Protein AF-A0A349XWM5-F1 (afdb_monomer_lite)

Structure (mmCIF, N/CA/C/O backbone):
data_AF-A0A349XWM5-F1
#
_entry.id   AF-A0A349XWM5-F1
#
loop_
_atom_site.group_PDB
_atom_site.id
_atom_site.type_symbol
_atom_site.label_atom_id
_atom_site.label_alt_id
_atom_site.label_comp_id
_atom_site.label_asym_id
_atom_site.label_entity_id
_atom_site.label_seq_id
_atom_site.pdbx_PDB_ins_code
_atom_site.Cartn_x
_atom_site.Cartn_y
_atom_site.Cartn_z
_atom_site.occupancy
_atom_site.B_iso_or_equiv
_atom_site.auth_seq_id
_atom_site.auth_comp_id
_atom_site.auth_asym_id
_atom_site.auth_atom_id
_atom_site.pdbx_PDB_model_num
ATOM 1 N N . GLY A 1 1 ? 35.045 -12.320 -19.524 1.00 60.69 1 GLY A N 1
ATOM 2 C CA . GLY A 1 1 ? 33.609 -12.374 -19.203 1.00 60.69 1 GLY A CA 1
ATOM 3 C C . GLY A 1 1 ? 33.422 -13.369 -18.087 1.00 60.69 1 GLY A C 1
ATOM 4 O O . GLY A 1 1 ? 34.179 -14.330 -18.034 1.00 60.69 1 GLY A O 1
ATOM 5 N N . ASP A 1 2 ? 32.502 -13.110 -17.168 1.00 79.12 2 ASP A N 1
ATOM 6 C CA . ASP A 1 2 ? 32.139 -14.100 -16.156 1.00 79.12 2 ASP A CA 1
ATOM 7 C C . ASP A 1 2 ? 31.420 -15.283 -16.834 1.00 79.12 2 ASP A C 1
ATOM 9 O O . ASP A 1 2 ? 30.401 -15.071 -17.492 1.00 79.12 2 ASP A O 1
ATOM 13 N N . ARG A 1 3 ? 31.955 -16.505 -16.675 1.00 75.38 3 ARG A N 1
ATOM 14 C CA . ARG A 1 3 ? 31.480 -17.733 -17.348 1.00 75.38 3 ARG A CA 1
ATOM 15 C C . ARG A 1 3 ? 30.027 -18.080 -17.012 1.00 75.38 3 ARG A C 1
ATOM 17 O O . ARG A 1 3 ? 29.406 -18.846 -17.739 1.00 75.38 3 ARG A O 1
ATOM 24 N N . PHE A 1 4 ? 29.476 -17.539 -15.923 1.00 74.56 4 PHE A N 1
ATOM 25 C CA . PHE A 1 4 ? 28.072 -17.751 -15.560 1.00 74.56 4 PHE A CA 1
ATOM 26 C C . PHE A 1 4 ? 27.098 -17.088 -16.536 1.00 74.56 4 PHE A C 1
ATOM 28 O O . PHE A 1 4 ? 25.999 -17.600 -16.732 1.00 74.56 4 PHE A O 1
ATOM 35 N N . ARG A 1 5 ? 27.493 -15.983 -17.183 1.00 75.81 5 ARG A N 1
ATOM 36 C CA . ARG A 1 5 ? 26.637 -15.300 -18.166 1.00 75.81 5 ARG A CA 1
ATOM 37 C C . ARG A 1 5 ? 26.438 -16.137 -19.428 1.00 75.81 5 ARG A C 1
ATOM 39 O O . ARG A 1 5 ? 25.367 -16.072 -20.016 1.00 75.81 5 ARG A O 1
ATOM 46 N N . ASP A 1 6 ? 27.417 -16.973 -19.767 1.00 78.19 6 ASP A N 1
ATOM 47 C CA . ASP A 1 6 ? 27.376 -17.864 -20.933 1.00 78.19 6 ASP A CA 1
ATOM 48 C C . ASP A 1 6 ? 26.428 -19.067 -20.728 1.00 78.19 6 ASP A C 1
ATOM 50 O O . ASP A 1 6 ? 26.105 -19.769 -21.683 1.00 78.19 6 ASP A O 1
ATOM 54 N N . LEU A 1 7 ? 25.958 -19.303 -19.493 1.00 87.31 7 LEU A N 1
ATOM 55 C CA . LEU A 1 7 ? 24.960 -20.331 -19.161 1.00 87.31 7 LEU A CA 1
ATOM 56 C C . LEU A 1 7 ? 23.516 -19.801 -19.174 1.00 87.31 7 LEU A C 1
ATOM 58 O O . LEU A 1 7 ? 22.573 -20.589 -19.089 1.00 87.31 7 LEU A O 1
ATOM 62 N N . VAL A 1 8 ? 23.319 -18.481 -19.252 1.00 84.94 8 VAL A N 1
ATOM 63 C CA . VAL A 1 8 ? 21.984 -17.874 -19.268 1.00 84.94 8 VAL A CA 1
ATOM 64 C C . VAL A 1 8 ? 21.478 -17.821 -20.707 1.00 84.94 8 VAL A C 1
ATOM 66 O O . VAL A 1 8 ? 21.917 -16.995 -21.500 1.00 84.94 8 VAL A O 1
ATOM 69 N N . LEU A 1 9 ? 20.534 -18.707 -21.033 1.00 87.31 9 LEU A N 1
ATOM 70 C CA . LEU A 1 9 ? 19.938 -18.819 -22.372 1.00 87.31 9 LEU A CA 1
ATOM 71 C C . LEU A 1 9 ? 19.061 -17.617 -22.754 1.00 87.31 9 LEU A C 1
ATOM 73 O O . LEU A 1 9 ? 19.016 -17.242 -23.921 1.00 87.31 9 LEU A O 1
ATOM 77 N N . ASP A 1 10 ? 18.356 -17.030 -21.786 1.00 86.69 10 ASP A N 1
ATOM 78 C CA . ASP A 1 10 ? 17.462 -15.895 -22.005 1.00 86.69 10 ASP A CA 1
ATOM 79 C C . ASP A 1 10 ? 17.349 -15.058 -20.727 1.00 86.69 10 ASP A C 1
ATOM 81 O O . ASP A 1 10 ? 17.150 -15.584 -19.630 1.00 86.69 10 ASP A O 1
ATOM 85 N N . THR A 1 11 ? 17.485 -13.742 -20.868 1.00 84.75 11 THR A N 1
ATOM 86 C CA . THR A 1 11 ? 17.302 -12.780 -19.780 1.00 84.75 11 THR A CA 1
ATOM 87 C C . THR A 1 11 ? 16.147 -11.866 -20.145 1.00 84.75 11 THR A C 1
ATOM 89 O O . THR A 1 11 ? 16.295 -10.962 -20.967 1.00 84.75 11 THR A O 1
ATOM 92 N N . LYS A 1 12 ? 14.996 -12.075 -19.505 1.00 85.56 12 LYS A N 1
ATOM 93 C CA . LYS A 1 12 ? 13.822 -11.215 -19.675 1.00 85.56 12 LYS A CA 1
ATOM 94 C C . LYS A 1 12 ? 13.675 -10.239 -18.519 1.00 85.56 12 LYS A C 1
ATOM 96 O O . LYS A 1 12 ? 14.045 -10.527 -17.382 1.00 85.56 12 LYS A O 1
ATOM 101 N N . TYR A 1 13 ? 13.084 -9.087 -18.813 1.00 85.56 13 TYR A N 1
ATOM 102 C CA . TYR A 1 13 ? 12.648 -8.162 -17.777 1.00 85.56 13 TYR A CA 1
ATOM 103 C C . TYR A 1 13 ? 11.435 -8.719 -17.031 1.00 85.56 13 TYR A C 1
ATOM 105 O O . TYR A 1 13 ? 10.585 -9.396 -17.610 1.00 85.56 13 TYR A O 1
ATOM 113 N N . ALA A 1 14 ? 11.342 -8.396 -15.743 1.00 84.94 14 ALA A N 1
ATOM 114 C CA . ALA A 1 14 ? 10.141 -8.659 -14.968 1.00 84.94 14 ALA A CA 1
ATOM 115 C C . ALA A 1 14 ? 8.979 -7.790 -15.469 1.00 84.94 14 ALA A C 1
ATOM 117 O O . ALA A 1 14 ? 9.168 -6.610 -15.787 1.00 84.94 14 ALA A O 1
ATOM 118 N N . HIS A 1 15 ? 7.780 -8.367 -15.490 1.00 87.69 15 HIS A N 1
ATOM 119 C CA . HIS A 1 15 ? 6.563 -7.624 -15.785 1.00 87.69 15 HIS A CA 1
ATOM 120 C C . HIS A 1 15 ? 6.245 -6.650 -14.636 1.00 87.69 15 HIS A C 1
ATOM 122 O O . HIS A 1 15 ? 6.536 -6.954 -13.473 1.00 87.69 15 HIS A O 1
ATOM 128 N N . PRO A 1 16 ? 5.700 -5.457 -14.935 1.00 88.75 16 PRO A N 1
ATOM 129 C CA . PRO A 1 16 ? 5.207 -4.551 -13.905 1.00 88.75 16 PRO A CA 1
ATOM 130 C C . PRO A 1 16 ? 4.067 -5.185 -13.104 1.00 88.75 16 PRO A C 1
ATOM 132 O O . PRO A 1 16 ? 3.226 -5.866 -13.676 1.00 88.75 16 PRO A O 1
ATOM 135 N N . CYS A 1 17 ? 4.025 -4.881 -11.808 1.00 92.31 17 CYS A N 1
ATOM 136 C CA . CYS A 1 17 ? 2.930 -5.222 -10.906 1.00 92.31 17 CYS A CA 1
ATOM 137 C C . CYS A 1 17 ? 1.629 -4.572 -11.392 1.00 92.31 17 CYS A C 1
ATOM 139 O O . CYS A 1 17 ? 1.559 -3.338 -11.544 1.00 92.31 17 CYS A O 1
ATOM 141 N N . ASP A 1 18 ? 0.613 -5.391 -11.620 1.00 95.69 18 ASP A N 1
ATOM 142 C CA . ASP A 1 18 ? -0.724 -4.938 -11.980 1.00 95.69 18 ASP A CA 1
ATOM 143 C C . ASP A 1 18 ? -1.668 -4.880 -10.761 1.00 95.69 18 ASP A C 1
ATOM 145 O O . ASP A 1 18 ? -1.248 -4.927 -9.600 1.00 95.69 18 ASP A O 1
ATOM 149 N N . MET A 1 19 ? -2.961 -4.671 -11.014 1.00 96.88 19 MET A N 1
ATOM 150 C CA . MET A 1 19 ? -3.9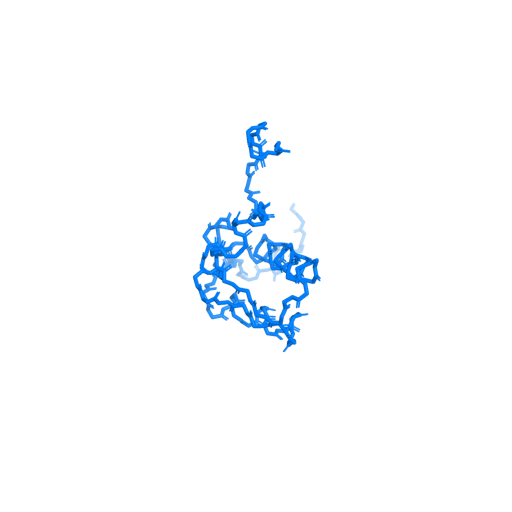65 -4.596 -9.950 1.00 96.88 19 MET A CA 1
ATOM 151 C C . MET A 1 19 ? -4.311 -5.945 -9.328 1.00 96.88 19 MET A C 1
ATOM 153 O O . MET A 1 19 ? -4.735 -5.997 -8.169 1.00 96.88 19 MET A O 1
ATOM 157 N N . GLU A 1 20 ? -4.171 -7.037 -10.072 1.00 96.62 20 GLU A N 1
ATOM 158 C CA . GLU A 1 20 ? -4.389 -8.375 -9.536 1.00 96.62 20 GLU A CA 1
ATOM 159 C C . GLU A 1 20 ? -3.235 -8.770 -8.611 1.00 96.62 20 GLU A C 1
ATOM 161 O O . GLU A 1 20 ? -3.478 -9.258 -7.501 1.00 96.62 20 GLU A O 1
ATOM 166 N N . ASP A 1 21 ? -2.003 -8.443 -9.003 1.00 95.75 21 ASP A N 1
ATOM 167 C CA . ASP A 1 21 ? -0.816 -8.567 -8.164 1.00 95.75 21 ASP A CA 1
ATOM 168 C C . ASP A 1 21 ? -0.968 -7.754 -6.872 1.00 95.75 21 ASP A C 1
ATOM 170 O O . ASP A 1 21 ? -0.800 -8.294 -5.777 1.00 95.75 21 ASP A O 1
ATOM 174 N N . ALA A 1 22 ? -1.345 -6.471 -6.967 1.00 96.69 22 ALA A N 1
ATOM 175 C CA . ALA A 1 22 ? -1.526 -5.601 -5.801 1.00 96.69 22 ALA A CA 1
ATOM 176 C C . ALA A 1 22 ? -2.569 -6.158 -4.817 1.00 96.69 22 ALA A C 1
ATOM 178 O O . ALA A 1 22 ? -2.326 -6.207 -3.606 1.00 96.69 22 ALA A O 1
ATOM 179 N N . ARG A 1 23 ? -3.702 -6.650 -5.335 1.00 97.88 23 ARG A N 1
ATOM 180 C CA . ARG A 1 23 ? -4.732 -7.327 -4.536 1.00 97.88 23 ARG A CA 1
ATOM 181 C C . ARG A 1 23 ? -4.226 -8.615 -3.898 1.00 97.88 23 ARG A C 1
ATOM 183 O O . ARG A 1 23 ? -4.537 -8.894 -2.739 1.00 97.88 23 ARG A O 1
ATOM 190 N N . THR A 1 24 ? -3.456 -9.404 -4.636 1.00 97.44 24 THR A N 1
ATOM 191 C CA . THR A 1 24 ? -2.883 -10.656 -4.136 1.00 97.44 24 THR A CA 1
ATOM 192 C C . THR A 1 24 ? -1.877 -10.389 -3.024 1.00 97.44 24 THR A C 1
ATOM 194 O O . THR A 1 24 ? -1.966 -11.021 -1.972 1.00 97.44 24 THR A O 1
ATOM 197 N N . LEU A 1 25 ? -1.000 -9.397 -3.185 1.00 96.62 25 LEU A N 1
ATOM 198 C CA . LEU A 1 25 ? -0.072 -8.947 -2.146 1.00 96.62 25 LEU A CA 1
ATOM 199 C C . LEU A 1 25 ? -0.824 -8.488 -0.889 1.00 96.62 25 LEU A C 1
ATOM 201 O O . LEU A 1 25 ? -0.504 -8.945 0.208 1.00 96.62 25 LEU A O 1
ATOM 205 N N . ALA A 1 26 ? -1.849 -7.644 -1.041 1.00 97.88 26 ALA A N 1
ATOM 206 C CA . ALA A 1 26 ? -2.657 -7.159 0.077 1.00 97.88 26 ALA A CA 1
ATOM 207 C C . ALA A 1 26 ? -3.293 -8.310 0.871 1.00 97.88 26 ALA A C 1
ATOM 209 O O . ALA A 1 26 ? -3.104 -8.395 2.083 1.00 97.88 26 ALA A O 1
ATOM 210 N N . ARG A 1 27 ? -3.960 -9.250 0.189 1.00 97.56 27 ARG A N 1
ATOM 211 C CA . ARG A 1 27 ? -4.564 -10.428 0.835 1.00 97.56 27 ARG A CA 1
ATOM 212 C C . ARG A 1 27 ? -3.534 -11.356 1.474 1.00 97.56 27 ARG A C 1
ATOM 214 O O . ARG A 1 27 ? -3.818 -11.948 2.508 1.00 97.56 27 ARG A O 1
ATOM 221 N N . THR A 1 28 ? -2.360 -11.492 0.861 1.00 97.62 28 THR A N 1
ATOM 222 C CA . THR A 1 28 ? -1.302 -12.393 1.340 1.00 97.62 28 THR A CA 1
ATOM 223 C C . THR A 1 28 ? -0.672 -11.873 2.628 1.00 97.62 28 THR A C 1
ATOM 225 O O . THR A 1 28 ? -0.511 -12.628 3.583 1.00 97.62 28 THR A O 1
ATOM 228 N N . PHE A 1 29 ? -0.323 -10.585 2.668 1.00 97.38 29 PHE A N 1
ATOM 229 C CA . PHE A 1 29 ? 0.394 -9.999 3.803 1.00 97.38 29 PHE A CA 1
ATOM 230 C C . PHE A 1 29 ? -0.533 -9.447 4.889 1.00 97.38 29 PHE A C 1
ATOM 232 O O . PHE A 1 29 ? -0.170 -9.471 6.064 1.00 97.38 29 PHE A O 1
ATOM 239 N N . TYR A 1 30 ? -1.735 -8.994 4.523 1.00 97.56 30 TYR A N 1
ATOM 240 C CA . TYR A 1 30 ? -2.685 -8.349 5.433 1.00 97.56 30 TYR A CA 1
ATOM 241 C C . TYR A 1 30 ? -4.085 -8.983 5.344 1.00 97.56 30 TYR A C 1
ATOM 243 O O . TYR A 1 30 ? -5.069 -8.281 5.126 1.00 97.56 30 TYR A O 1
ATOM 251 N N . PRO A 1 31 ? -4.227 -10.305 5.568 1.00 97.25 31 PRO A N 1
ATOM 252 C CA . PRO A 1 31 ? -5.479 -11.036 5.324 1.00 97.25 31 PRO A CA 1
ATOM 253 C C . PRO A 1 31 ? -6.672 -10.581 6.179 1.00 97.25 31 PRO A C 1
ATOM 255 O O . PRO A 1 31 ? -7.808 -10.936 5.883 1.00 97.25 31 PRO A O 1
ATOM 258 N N . LYS A 1 32 ? -6.430 -9.834 7.263 1.00 97.19 32 LYS A N 1
ATOM 259 C CA . LYS A 1 32 ? -7.467 -9.335 8.182 1.00 97.19 32 LYS A CA 1
ATOM 260 C C . LYS A 1 32 ? -7.889 -7.887 7.907 1.00 97.19 32 LYS A C 1
ATOM 262 O O . LYS A 1 32 ? -8.792 -7.401 8.580 1.00 97.19 32 LYS A O 1
ATOM 267 N N . LEU A 1 33 ? -7.224 -7.203 6.977 1.00 98.06 33 LEU A N 1
ATOM 268 C CA . LEU A 1 33 ? -7.492 -5.812 6.628 1.00 98.06 33 LEU A CA 1
ATOM 269 C C . LEU A 1 33 ? -8.112 -5.753 5.233 1.00 98.06 33 LEU A C 1
ATOM 271 O O . LEU A 1 33 ? -7.515 -6.207 4.258 1.00 98.06 33 LEU A O 1
ATOM 275 N N . SER A 1 34 ? -9.295 -5.156 5.135 1.00 98.19 34 SER A N 1
ATOM 276 C CA . SER A 1 34 ? -9.904 -4.837 3.848 1.00 98.19 34 SER A CA 1
ATOM 277 C C . SER A 1 34 ? -9.305 -3.534 3.314 1.00 98.19 34 SER A C 1
ATOM 279 O O . SER A 1 34 ? -9.460 -2.479 3.922 1.00 98.19 34 SER A O 1
ATOM 281 N N . ILE A 1 35 ? -8.594 -3.600 2.191 1.00 98.38 35 ILE A N 1
ATOM 282 C CA . ILE A 1 35 ? -8.027 -2.424 1.518 1.00 98.38 35 ILE A CA 1
ATOM 283 C C . ILE A 1 35 ? -8.820 -2.212 0.233 1.00 98.38 35 ILE A C 1
ATOM 285 O O . ILE A 1 35 ? -8.893 -3.123 -0.594 1.00 98.38 35 ILE A O 1
ATOM 289 N N . ALA A 1 36 ? -9.430 -1.039 0.081 1.00 98.38 36 ALA A N 1
ATOM 290 C CA . ALA A 1 36 ? -10.243 -0.730 -1.089 1.00 98.38 36 ALA A CA 1
ATOM 291 C C . ALA A 1 36 ? -9.399 -0.593 -2.372 1.00 98.38 36 ALA A C 1
ATOM 293 O O . ALA A 1 36 ? -8.211 -0.259 -2.340 1.00 98.38 36 ALA A O 1
ATOM 294 N N . ASP A 1 37 ? -10.023 -0.873 -3.519 1.00 98.19 37 ASP A N 1
ATOM 295 C CA . ASP A 1 37 ? -9.344 -0.913 -4.820 1.00 98.19 37 ASP A CA 1
ATOM 296 C C . ASP A 1 37 ? -8.773 0.446 -5.250 1.00 98.19 37 ASP A C 1
ATOM 298 O O . ASP A 1 37 ? -7.734 0.490 -5.905 1.00 98.19 37 ASP A O 1
ATOM 302 N N . ASP A 1 38 ? -9.417 1.551 -4.875 1.00 98.19 38 ASP A N 1
ATOM 303 C CA . ASP A 1 38 ? -8.947 2.913 -5.151 1.00 98.19 38 ASP A CA 1
ATOM 304 C C . ASP A 1 38 ? -7.594 3.193 -4.477 1.00 98.19 38 ASP A C 1
ATOM 306 O O . ASP A 1 38 ? -6.665 3.722 -5.096 1.00 98.19 38 ASP A O 1
ATOM 310 N N . LEU A 1 39 ? -7.449 2.752 -3.229 1.00 98.38 39 LEU A N 1
ATOM 311 C CA . LEU A 1 39 ? -6.219 2.846 -2.461 1.00 98.38 39 LEU A CA 1
ATOM 312 C C . LEU A 1 39 ? -5.139 1.902 -3.008 1.00 98.38 39 LEU A C 1
ATOM 314 O O . LEU A 1 39 ? -3.967 2.285 -3.086 1.00 98.38 39 LEU A O 1
ATOM 318 N N . LEU A 1 40 ? -5.515 0.693 -3.436 1.00 98.00 40 LEU A N 1
ATOM 319 C CA . LEU A 1 40 ? -4.592 -0.244 -4.085 1.00 98.00 40 LEU A CA 1
ATOM 320 C C . LEU A 1 40 ? -4.072 0.297 -5.424 1.00 98.00 40 LEU A C 1
ATOM 322 O O . LEU A 1 40 ? -2.863 0.255 -5.662 1.00 98.00 40 LEU A O 1
ATOM 326 N N . GLU A 1 41 ? -4.943 0.857 -6.266 1.00 97.69 41 GLU A N 1
ATOM 327 C CA . GLU A 1 41 ? -4.543 1.467 -7.540 1.00 97.69 41 GLU A CA 1
ATOM 328 C C . GLU A 1 41 ? -3.631 2.668 -7.302 1.00 97.69 41 GLU A C 1
ATOM 330 O O . GLU A 1 41 ? -2.613 2.822 -7.986 1.00 97.69 41 GLU A O 1
ATOM 335 N N . LYS A 1 42 ? -3.927 3.486 -6.285 1.00 97.50 42 LYS A N 1
ATOM 336 C CA . LYS A 1 42 ? -3.052 4.594 -5.904 1.00 97.50 42 LYS A CA 1
ATOM 337 C C . LYS A 1 42 ? -1.672 4.093 -5.473 1.00 97.50 42 LYS A C 1
ATOM 339 O O . LYS A 1 42 ? -0.664 4.589 -5.977 1.00 97.50 42 LYS A O 1
ATOM 344 N N . ALA A 1 43 ? -1.605 3.066 -4.624 1.00 96.75 43 ALA A N 1
ATOM 345 C CA . ALA A 1 43 ? -0.341 2.462 -4.200 1.00 96.75 43 ALA A CA 1
ATOM 346 C C . ALA A 1 43 ? 0.455 1.866 -5.375 1.00 96.75 43 ALA A C 1
ATOM 348 O O . ALA A 1 43 ? 1.680 2.026 -5.434 1.00 96.75 43 ALA A O 1
ATOM 349 N N . ARG A 1 44 ? -0.226 1.208 -6.321 1.00 96.31 44 ARG A N 1
ATOM 350 C CA . ARG A 1 44 ? 0.368 0.653 -7.547 1.00 96.31 44 ARG A CA 1
ATOM 351 C C . ARG A 1 44 ? 0.933 1.749 -8.448 1.00 96.31 44 ARG A C 1
ATOM 353 O O . ARG A 1 44 ? 2.069 1.631 -8.916 1.00 96.31 44 ARG A O 1
ATOM 360 N N . THR A 1 45 ? 0.156 2.811 -8.649 1.00 95.81 45 THR A N 1
ATOM 361 C CA . THR A 1 45 ? 0.508 3.960 -9.490 1.00 95.81 45 THR A CA 1
ATOM 362 C C . THR A 1 45 ? 1.716 4.708 -8.927 1.00 95.81 45 THR A C 1
ATOM 364 O O . THR A 1 45 ? 2.704 4.883 -9.637 1.00 95.81 45 THR A O 1
ATOM 367 N N . GLU A 1 46 ? 1.704 5.065 -7.638 1.00 95.38 46 GLU A N 1
ATOM 368 C CA . GLU A 1 46 ? 2.840 5.732 -6.974 1.00 95.38 46 GLU A CA 1
ATOM 369 C C . GLU A 1 46 ? 4.086 4.829 -6.902 1.00 95.38 46 GLU A C 1
ATOM 371 O O . GLU A 1 46 ? 5.228 5.296 -6.947 1.00 95.38 46 GLU A O 1
ATOM 376 N N . GLY A 1 47 ? 3.872 3.513 -6.834 1.00 94.75 47 GLY A N 1
ATOM 377 C CA . GLY A 1 47 ? 4.924 2.507 -6.890 1.00 94.75 47 GLY A CA 1
ATOM 378 C C . GLY A 1 47 ? 5.504 2.268 -8.287 1.00 94.75 47 GLY A C 1
ATOM 379 O O . GLY A 1 47 ? 6.474 1.512 -8.392 1.00 94.75 47 GLY A O 1
ATOM 380 N N . GLU A 1 48 ? 4.955 2.879 -9.345 1.00 93.88 48 GLU A N 1
ATOM 381 C CA . GLU A 1 48 ? 5.332 2.664 -10.755 1.00 93.88 48 GLU A CA 1
ATOM 382 C C . GLU A 1 48 ? 5.307 1.168 -11.150 1.00 93.88 48 GLU A C 1
ATOM 384 O O . GLU A 1 48 ? 6.169 0.683 -11.889 1.00 93.88 48 GLU A O 1
ATOM 389 N N . GLY A 1 49 ? 4.381 0.387 -10.578 1.00 88.81 49 GLY A N 1
ATOM 390 C CA . GLY A 1 49 ? 4.312 -1.066 -10.787 1.00 88.81 49 GLY A CA 1
ATOM 391 C C . GLY A 1 49 ? 5.505 -1.851 -10.214 1.00 88.81 49 GLY A C 1
ATOM 392 O O . GLY A 1 49 ? 5.711 -3.016 -10.550 1.00 88.81 49 GLY A O 1
ATOM 393 N N . ARG A 1 50 ? 6.338 -1.257 -9.349 1.00 93.25 50 ARG A N 1
ATOM 394 C CA . ARG A 1 50 ? 7.432 -1.973 -8.673 1.00 93.25 50 ARG A CA 1
ATOM 395 C C . ARG A 1 50 ? 6.903 -2.662 -7.421 1.00 93.25 50 ARG A C 1
ATOM 397 O O . ARG A 1 50 ? 6.641 -1.994 -6.423 1.00 93.25 50 ARG A O 1
ATOM 404 N N . VAL A 1 51 ? 6.853 -3.996 -7.438 1.00 93.94 51 VAL A N 1
ATOM 405 C CA . VAL A 1 51 ? 6.345 -4.836 -6.331 1.00 93.94 51 VAL A CA 1
ATOM 406 C C . VAL A 1 51 ? 6.882 -4.403 -4.965 1.00 93.94 51 VAL A C 1
ATOM 408 O O . VAL A 1 51 ? 6.108 -4.221 -4.033 1.00 93.94 51 VAL A O 1
ATOM 411 N N . ARG A 1 52 ? 8.192 -4.139 -4.847 1.00 94.44 52 ARG A N 1
ATOM 412 C CA . ARG A 1 52 ? 8.799 -3.683 -3.583 1.00 94.44 52 ARG A CA 1
ATOM 413 C C . ARG A 1 52 ? 8.184 -2.379 -3.056 1.00 94.44 52 ARG A C 1
ATOM 415 O O . ARG A 1 52 ? 7.963 -2.254 -1.857 1.00 94.44 52 ARG A O 1
ATOM 422 N N . ARG A 1 53 ? 7.929 -1.398 -3.929 1.00 95.62 53 ARG A N 1
ATOM 423 C CA . ARG A 1 53 ? 7.330 -0.112 -3.529 1.00 95.62 53 ARG A CA 1
ATOM 424 C C . ARG A 1 53 ? 5.862 -0.287 -3.167 1.00 95.62 53 ARG A C 1
ATOM 426 O O . ARG A 1 53 ? 5.438 0.250 -2.152 1.00 95.62 53 ARG A O 1
ATOM 433 N N . VAL A 1 54 ? 5.128 -1.084 -3.944 1.00 96.31 54 VAL A N 1
ATOM 434 C CA . VAL A 1 54 ? 3.736 -1.434 -3.633 1.00 96.31 54 VAL A CA 1
ATOM 435 C C . VAL A 1 54 ? 3.657 -2.104 -2.261 1.00 96.31 54 VAL A C 1
ATOM 437 O O . VAL A 1 54 ? 2.910 -1.637 -1.412 1.00 96.31 54 VAL A O 1
ATOM 440 N N . GLY A 1 55 ? 4.498 -3.105 -1.988 1.00 96.94 55 GLY A N 1
ATOM 441 C CA . GLY A 1 55 ? 4.559 -3.782 -0.689 1.00 96.94 55 GLY A CA 1
ATOM 442 C C . GLY A 1 55 ? 4.860 -2.838 0.480 1.00 96.94 55 GLY A C 1
ATOM 443 O O . GLY A 1 55 ? 4.189 -2.902 1.507 1.00 96.94 55 GLY A O 1
ATOM 444 N N . ASN A 1 56 ? 5.803 -1.908 0.309 1.00 96.69 56 ASN A N 1
ATOM 445 C CA . ASN A 1 56 ? 6.081 -0.881 1.316 1.00 96.69 56 ASN A CA 1
ATOM 446 C C . ASN A 1 56 ? 4.875 0.041 1.556 1.00 96.69 56 ASN A C 1
ATOM 448 O O . ASN A 1 56 ? 4.562 0.360 2.699 1.00 96.69 56 ASN A O 1
ATOM 452 N N . SER A 1 57 ? 4.187 0.462 0.493 1.00 97.19 57 SER A N 1
ATOM 453 C CA . SER A 1 57 ? 2.963 1.257 0.616 1.00 97.19 57 SER A CA 1
ATOM 454 C C . SER A 1 57 ? 1.859 0.484 1.343 1.00 97.19 57 SER A C 1
ATOM 456 O O . SER A 1 57 ? 1.227 1.040 2.232 1.00 97.19 57 SER A O 1
ATOM 458 N N . LEU A 1 58 ? 1.668 -0.806 1.037 1.00 97.94 58 LEU A N 1
ATOM 459 C CA . LEU A 1 58 ? 0.708 -1.665 1.742 1.00 97.94 58 LEU A CA 1
ATOM 460 C C . LEU A 1 58 ? 1.031 -1.775 3.237 1.00 97.94 58 LEU A C 1
ATOM 462 O O . LEU A 1 58 ? 0.122 -1.749 4.061 1.00 97.94 58 LEU A O 1
ATOM 466 N N . HIS A 1 59 ? 2.315 -1.841 3.595 1.00 97.75 59 HIS A N 1
ATOM 467 C CA . HIS A 1 59 ? 2.739 -1.804 4.992 1.00 97.75 59 HIS A CA 1
ATOM 468 C C . HIS A 1 59 ? 2.364 -0.489 5.678 1.00 97.75 59 HIS A C 1
ATOM 470 O O . HIS A 1 59 ? 1.744 -0.506 6.739 1.00 97.75 59 HIS A O 1
ATOM 476 N N . ASN A 1 60 ? 2.638 0.652 5.041 1.00 97.00 60 ASN A N 1
ATOM 477 C CA . ASN A 1 60 ? 2.245 1.957 5.577 1.00 97.00 60 ASN A CA 1
ATOM 478 C C . ASN A 1 60 ? 0.720 2.097 5.726 1.00 97.00 60 ASN A C 1
ATOM 480 O O . ASN A 1 60 ? 0.252 2.741 6.665 1.00 97.00 60 ASN A O 1
ATOM 484 N N . ILE A 1 61 ? -0.052 1.529 4.794 1.00 98.06 61 ILE A N 1
ATOM 485 C CA . ILE A 1 61 ? -1.519 1.482 4.849 1.00 98.06 61 ILE A CA 1
ATOM 486 C C . ILE A 1 61 ? -1.984 0.650 6.044 1.00 98.06 61 ILE A C 1
ATOM 488 O O . ILE A 1 61 ? -2.831 1.110 6.808 1.00 98.06 61 ILE A O 1
ATOM 492 N N . ALA A 1 62 ? -1.409 -0.537 6.242 1.00 97.75 62 ALA A N 1
ATOM 493 C CA . ALA A 1 62 ? -1.753 -1.401 7.365 1.00 97.75 62 ALA A CA 1
ATOM 494 C C . ALA A 1 62 ? -1.447 -0.742 8.717 1.00 97.75 62 ALA A C 1
ATOM 496 O O . ALA A 1 62 ? -2.291 -0.760 9.612 1.00 97.75 62 ALA A O 1
ATOM 497 N N . GLU A 1 63 ? -0.292 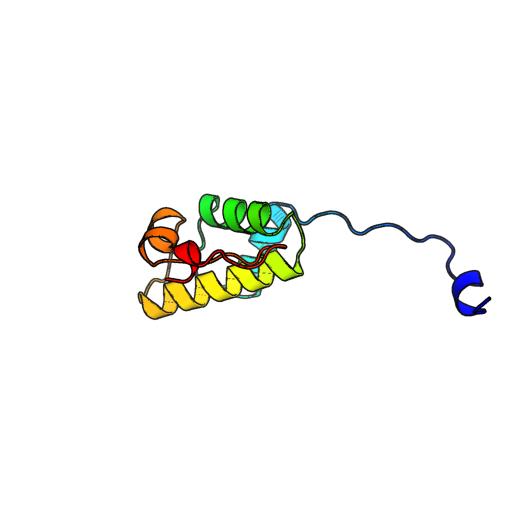-0.087 8.838 1.00 96.88 63 GLU A N 1
ATOM 498 C CA . GLU A 1 63 ? 0.070 0.698 10.022 1.00 96.88 63 GLU A CA 1
ATOM 499 C C . GLU A 1 63 ? -0.915 1.850 10.267 1.00 96.88 63 GLU A C 1
ATOM 501 O O . GLU A 1 63 ? -1.324 2.093 11.402 1.00 96.88 63 GLU A O 1
ATOM 506 N N . ALA A 1 64 ? -1.341 2.558 9.215 1.00 96.81 64 ALA A N 1
ATOM 507 C CA . ALA A 1 64 ? -2.329 3.627 9.342 1.00 96.81 64 ALA A CA 1
ATOM 508 C C . ALA A 1 64 ? -3.696 3.100 9.800 1.00 96.81 64 ALA A C 1
ATOM 510 O O . ALA A 1 64 ? -4.266 3.643 10.747 1.00 96.81 64 ALA A O 1
ATOM 511 N N . ALA A 1 65 ? -4.182 2.013 9.196 1.00 96.94 65 ALA A N 1
ATOM 512 C CA . ALA A 1 65 ? -5.429 1.371 9.597 1.00 96.94 65 ALA A CA 1
ATOM 513 C C . ALA A 1 65 ? -5.375 0.898 11.058 1.00 96.94 65 ALA A C 1
ATOM 515 O O . ALA A 1 65 ? -6.303 1.160 11.821 1.00 96.94 65 ALA A O 1
ATOM 516 N N .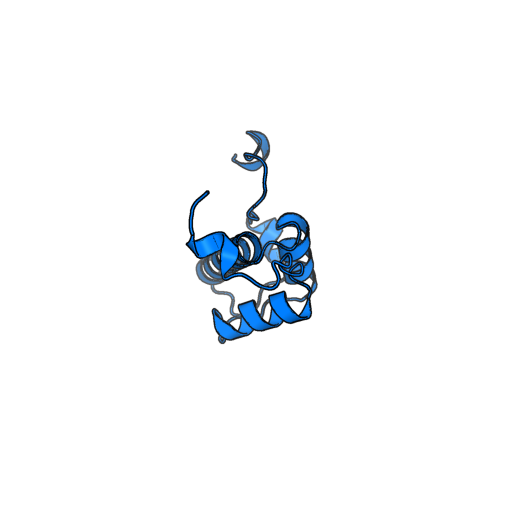 ALA A 1 66 ? -4.261 0.290 11.479 1.00 96.19 66 ALA A N 1
ATOM 517 C CA . ALA A 1 66 ? -4.056 -0.140 12.859 1.00 96.19 66 ALA A CA 1
ATOM 518 C C . ALA A 1 66 ? -4.083 1.040 13.845 1.00 96.19 66 ALA A C 1
ATOM 520 O O . ALA A 1 66 ? -4.779 0.967 14.858 1.00 96.19 66 ALA A O 1
ATOM 521 N N . ARG A 1 67 ? -3.399 2.153 13.534 1.00 95.44 67 ARG A N 1
ATOM 522 C CA . ARG A 1 67 ? -3.435 3.378 14.358 1.00 95.44 67 ARG A CA 1
ATOM 523 C C . ARG A 1 67 ? -4.839 3.967 14.485 1.00 95.44 67 ARG A C 1
ATOM 525 O O . ARG A 1 67 ? -5.166 4.533 15.522 1.00 95.44 67 ARG A O 1
ATOM 532 N N . MET A 1 68 ? -5.652 3.840 13.441 1.00 94.94 68 MET A N 1
ATOM 533 C CA . MET A 1 68 ? -7.039 4.309 13.418 1.00 94.94 68 MET A CA 1
ATOM 534 C C . MET A 1 68 ? -8.033 3.294 14.006 1.00 94.94 68 MET A C 1
ATOM 536 O O . MET A 1 68 ? -9.213 3.610 14.136 1.00 94.94 68 MET A O 1
ATOM 540 N N . GLY A 1 69 ? -7.589 2.080 14.351 1.00 95.94 69 GLY A N 1
ATOM 541 C CA . GLY A 1 69 ? -8.466 1.002 14.815 1.00 95.94 69 GLY A CA 1
ATOM 542 C C . GLY A 1 69 ? -9.413 0.465 13.733 1.00 95.94 69 GLY A C 1
ATOM 543 O O . GLY A 1 69 ? -10.485 -0.043 14.054 1.00 95.94 69 GLY A O 1
ATOM 544 N N . LEU A 1 70 ? -9.043 0.591 12.457 1.00 96.62 70 LEU A N 1
ATOM 545 C CA . LEU A 1 70 ? -9.870 0.204 11.317 1.00 96.62 70 LEU A CA 1
ATOM 546 C C . LEU A 1 70 ? -9.551 -1.219 10.840 1.00 96.62 70 LEU A C 1
ATOM 548 O O . LEU A 1 70 ? -8.391 -1.601 10.695 1.00 96.62 70 LEU A O 1
ATOM 552 N N . SER A 1 71 ? -10.594 -1.985 10.518 1.00 97.00 71 SER A N 1
ATOM 553 C CA . SER A 1 71 ? -10.500 -3.267 9.798 1.00 97.00 71 SER A CA 1
ATOM 554 C C . SER A 1 71 ? -10.728 -3.126 8.288 1.00 97.00 71 SER A C 1
ATOM 556 O O . SER A 1 71 ? -10.552 -4.090 7.541 1.00 97.00 71 SER A O 1
ATOM 558 N N . SER A 1 72 ? -11.100 -1.926 7.834 1.00 97.94 72 SER A N 1
ATOM 559 C CA . SER A 1 72 ? -11.248 -1.561 6.429 1.00 97.94 72 SER A CA 1
ATOM 560 C C . SER A 1 72 ? -10.759 -0.135 6.206 1.00 97.94 72 SER A C 1
ATOM 562 O O . SER A 1 72 ? -11.068 0.740 7.012 1.00 97.94 72 SER A O 1
ATOM 564 N N . ILE A 1 73 ? -10.028 0.109 5.121 1.00 98.25 73 ILE A N 1
ATOM 565 C CA . ILE A 1 73 ? -9.491 1.431 4.785 1.00 98.25 73 ILE A CA 1
ATOM 566 C C . ILE A 1 73 ? -9.594 1.697 3.279 1.00 98.25 73 ILE A C 1
ATOM 568 O O . ILE A 1 73 ? -9.307 0.821 2.458 1.00 98.25 73 ILE A O 1
ATOM 572 N N . ASP A 1 74 ? -10.018 2.910 2.934 1.00 98.38 74 ASP A N 1
ATOM 573 C CA . ASP A 1 74 ? -10.095 3.432 1.571 1.00 98.38 74 ASP A CA 1
ATOM 574 C C . ASP A 1 74 ? -9.111 4.592 1.366 1.00 98.38 74 ASP A C 1
ATOM 576 O O . ASP A 1 74 ? -8.384 4.988 2.288 1.00 98.38 74 ASP A O 1
ATOM 580 N N . LEU A 1 75 ? -9.043 5.119 0.140 1.00 97.75 75 LEU A N 1
ATOM 581 C CA . LEU A 1 75 ? -8.092 6.180 -0.180 1.00 97.75 75 LEU A CA 1
ATOM 582 C C . LEU A 1 75 ? -8.371 7.455 0.622 1.00 97.75 75 LEU A C 1
ATOM 584 O O . LEU A 1 75 ? -7.436 8.072 1.130 1.00 97.75 75 LEU A O 1
ATOM 588 N N . ALA A 1 76 ? -9.644 7.818 0.778 1.00 97.00 76 ALA A N 1
ATOM 589 C CA . ALA A 1 76 ? -10.047 9.031 1.480 1.00 97.00 76 ALA A CA 1
ATOM 590 C C . ALA A 1 76 ? -9.652 8.994 2.966 1.00 97.00 76 ALA A C 1
ATOM 592 O O . ALA A 1 76 ? -9.084 9.960 3.480 1.00 97.00 76 ALA A O 1
ATOM 593 N N . ALA A 1 77 ? -9.896 7.874 3.650 1.00 95.81 77 ALA A N 1
ATOM 594 C CA . ALA A 1 77 ? -9.485 7.670 5.034 1.00 95.81 77 ALA A CA 1
ATOM 595 C C . ALA A 1 77 ? -7.956 7.673 5.173 1.00 95.81 77 ALA A C 1
ATOM 597 O O . ALA A 1 77 ? -7.420 8.269 6.111 1.00 95.81 77 ALA A O 1
ATOM 598 N N . TYR A 1 78 ? -7.245 7.050 4.229 1.00 96.88 78 TYR A N 1
ATOM 599 C CA . TYR A 1 78 ? -5.785 7.015 4.248 1.00 96.88 78 TYR A CA 1
ATOM 600 C C . TYR A 1 78 ? -5.162 8.406 4.060 1.00 96.88 78 TYR A C 1
ATOM 602 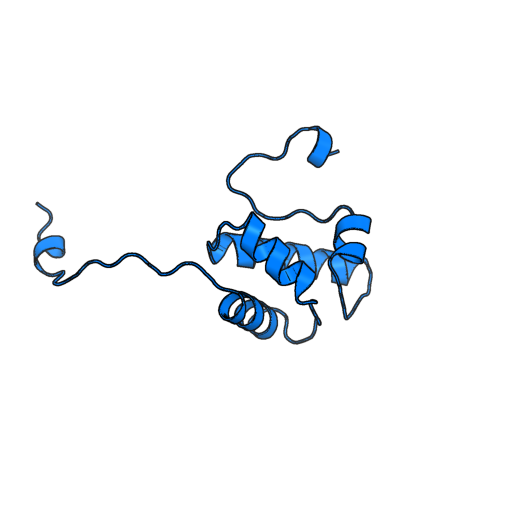O O . TYR A 1 78 ? -4.270 8.787 4.820 1.00 96.88 78 TYR A O 1
ATOM 610 N N . GLU A 1 79 ? -5.650 9.193 3.099 1.00 93.75 79 GLU A N 1
ATOM 611 C CA . GLU A 1 79 ? -5.180 10.564 2.858 1.00 93.75 79 GLU A CA 1
ATOM 612 C C . GLU A 1 79 ? -5.577 11.515 3.993 1.00 93.75 79 GLU A C 1
ATOM 614 O O . GLU A 1 79 ? -4.749 12.309 4.438 1.00 93.75 79 GLU A O 1
ATOM 619 N N . GLY A 1 80 ? -6.790 11.379 4.541 1.00 91.19 80 GLY A N 1
ATOM 620 C CA . GLY A 1 80 ? -7.227 12.131 5.722 1.00 91.19 80 GLY A CA 1
ATOM 621 C C . GLY A 1 80 ? -6.366 11.873 6.967 1.00 91.19 80 GLY A C 1
ATOM 622 O O . GLY A 1 80 ? -6.309 12.711 7.864 1.00 91.19 80 GLY A O 1
ATOM 623 N N . GLY A 1 81 ? -5.659 10.739 7.006 1.00 87.62 81 GLY A N 1
ATOM 624 C CA . GLY A 1 81 ? -4.676 10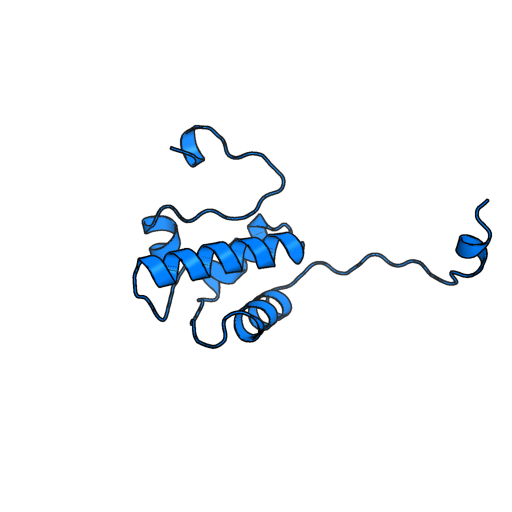.383 8.028 1.00 87.62 81 GLY A CA 1
ATOM 625 C C . GLY A 1 81 ? -3.230 10.768 7.719 1.00 87.62 81 GLY A C 1
ATOM 626 O O . GLY A 1 81 ? -2.334 10.258 8.395 1.00 87.62 81 GLY A O 1
ATOM 627 N N . ASN A 1 82 ? -2.983 11.596 6.698 1.00 87.00 82 ASN A N 1
ATOM 628 C CA . ASN A 1 82 ? -1.647 11.923 6.184 1.00 87.00 82 ASN A CA 1
ATOM 629 C C . ASN A 1 82 ? -0.845 10.676 5.754 1.00 87.00 82 ASN A C 1
ATOM 631 O O . ASN A 1 82 ? 0.358 10.563 6.003 1.00 87.00 82 ASN A O 1
ATOM 635 N N . GLY A 1 83 ? -1.520 9.704 5.134 1.00 88.62 83 GLY A N 1
ATOM 636 C CA . GLY A 1 83 ? -0.898 8.503 4.587 1.00 88.62 83 GLY A CA 1
ATOM 637 C C . GLY A 1 83 ? 0.125 8.807 3.485 1.00 88.62 83 GLY A C 1
ATOM 638 O O . GLY A 1 83 ? -0.071 9.693 2.655 1.00 88.62 83 GLY A O 1
ATOM 639 N N . LEU A 1 84 ? 1.231 8.052 3.455 1.00 89.94 84 LEU A N 1
ATOM 640 C CA . LEU A 1 84 ? 2.333 8.251 2.509 1.00 89.94 84 LEU A CA 1
ATOM 641 C C . LEU A 1 84 ? 2.674 6.973 1.736 1.00 89.94 84 LEU A C 1
ATOM 643 O O . LEU A 1 84 ? 2.958 5.919 2.311 1.00 89.94 84 LEU A O 1
ATOM 647 N N . PHE A 1 85 ? 2.770 7.115 0.414 1.00 92.19 85 PHE A N 1
ATOM 648 C CA . PHE A 1 85 ? 3.166 6.047 -0.502 1.00 92.19 85 PHE A CA 1
ATOM 649 C C . PHE A 1 85 ? 4.679 6.021 -0.760 1.00 92.19 85 PHE A C 1
ATOM 651 O O . PHE A 1 85 ? 5.347 7.060 -0.814 1.00 92.19 85 PHE A O 1
ATOM 658 N N . SER A 1 86 ? 5.220 4.821 -0.988 1.00 90.94 86 SER A N 1
ATOM 659 C CA . SER A 1 86 ? 6.609 4.625 -1.411 1.00 90.94 86 SER A CA 1
AT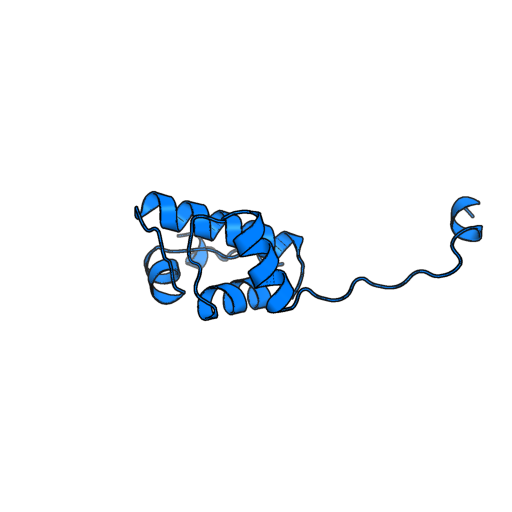OM 660 C C . SER A 1 86 ? 6.792 5.013 -2.882 1.00 90.94 86 SER A C 1
ATOM 662 O O . SER A 1 86 ? 6.167 4.428 -3.763 1.00 90.94 86 SER A O 1
ATOM 664 N N . ARG A 1 87 ? 7.680 5.979 -3.148 1.00 90.25 87 ARG A N 1
ATOM 665 C CA . ARG A 1 87 ? 7.912 6.583 -4.473 1.00 90.25 87 ARG A CA 1
ATOM 666 C C . ARG A 1 87 ? 9.395 6.551 -4.858 1.00 90.25 87 ARG A C 1
ATOM 668 O O . ARG A 1 87 ? 10.259 6.259 -4.032 1.00 90.25 87 ARG A O 1
ATOM 675 N N . SER A 1 88 ? 9.700 6.829 -6.126 1.00 84.94 88 SER A N 1
ATOM 676 C CA . SER A 1 88 ? 11.077 6.950 -6.643 1.00 84.94 88 SER A CA 1
ATOM 677 C C . SER A 1 88 ? 11.803 8.216 -6.179 1.00 84.94 88 SER A C 1
ATOM 679 O O . SER A 1 88 ? 13.032 8.232 -6.138 1.00 84.94 88 SER A O 1
ATOM 681 N N . ARG A 1 89 ? 11.054 9.262 -5.819 1.00 84.75 89 ARG A N 1
ATOM 682 C CA . ARG A 1 89 ? 11.576 10.563 -5.387 1.00 84.75 89 ARG A CA 1
ATOM 683 C C . ARG A 1 89 ? 11.496 10.743 -3.874 1.00 84.75 89 ARG A C 1
ATOM 685 O O . ARG A 1 89 ? 10.603 10.197 -3.227 1.00 84.75 89 ARG A O 1
ATOM 692 N N . LEU A 1 90 ? 12.396 11.565 -3.336 1.00 77.56 90 LEU A N 1
ATOM 693 C CA . LEU A 1 90 ? 12.313 12.020 -1.949 1.00 77.56 90 LEU A CA 1
ATOM 694 C C . LEU A 1 90 ? 11.036 12.855 -1.740 1.00 77.56 90 LEU A C 1
ATOM 696 O O . LEU A 1 90 ? 10.668 13.619 -2.640 1.00 77.56 90 LEU A O 1
ATOM 700 N N . PRO A 1 91 ? 10.369 12.734 -0.577 1.00 73.69 91 PRO A N 1
ATOM 701 C CA . PRO A 1 91 ? 9.251 13.600 -0.242 1.00 73.69 91 PRO A CA 1
ATOM 702 C C . PRO A 1 91 ? 9.719 15.053 -0.193 1.00 73.69 91 PRO A C 1
ATOM 704 O O . PRO A 1 91 ? 10.792 15.364 0.335 1.00 73.69 91 PRO A O 1
ATOM 707 N N . SER A 1 92 ? 8.907 15.955 -0.731 1.00 80.94 92 SER A N 1
ATOM 708 C CA . SER A 1 92 ? 9.127 17.379 -0.522 1.00 80.94 92 SER A CA 1
ATOM 709 C C . SER A 1 92 ? 8.836 17.749 0.935 1.00 80.94 92 SER A C 1
ATOM 711 O O . SER A 1 92 ? 8.061 17.087 1.623 1.00 80.94 92 SER A O 1
ATOM 713 N N . ARG A 1 93 ? 9.412 18.860 1.409 1.00 74.75 93 ARG A N 1
ATOM 714 C CA . ARG A 1 93 ? 9.187 19.358 2.777 1.00 74.75 93 ARG A CA 1
ATOM 715 C C . ARG A 1 93 ? 7.704 19.566 3.111 1.00 74.75 93 ARG A C 1
ATOM 717 O O . ARG A 1 93 ? 7.335 19.435 4.266 1.00 74.75 93 ARG A O 1
ATOM 724 N N . LYS A 1 94 ? 6.872 19.883 2.112 1.00 74.81 94 LYS A N 1
ATOM 725 C CA . LYS A 1 94 ? 5.421 20.057 2.279 1.00 74.81 94 LYS A CA 1
ATOM 726 C C . LYS A 1 94 ? 4.675 18.738 2.482 1.00 74.81 94 LYS A C 1
ATOM 728 O O . LYS A 1 94 ? 3.611 18.753 3.067 1.00 74.81 94 LYS A O 1
ATOM 733 N N . GLU A 1 95 ? 5.212 17.635 1.968 1.00 69.56 95 GLU A N 1
ATOM 734 C CA . GLU A 1 95 ? 4.617 16.298 2.091 1.00 69.56 95 GLU A CA 1
ATOM 735 C C . GLU A 1 95 ? 5.093 15.566 3.357 1.00 69.56 95 GLU A C 1
ATOM 737 O O . GLU A 1 95 ? 4.538 14.531 3.703 1.00 69.56 95 GLU A O 1
ATOM 742 N N . ALA A 1 96 ? 6.151 16.061 4.008 1.00 64.62 96 ALA A N 1
ATOM 743 C CA . ALA A 1 96 ? 6.734 15.486 5.222 1.00 64.62 96 ALA A CA 1
ATOM 744 C C . ALA A 1 96 ? 6.380 16.259 6.509 1.00 64.62 96 ALA A C 1
ATOM 746 O O . ALA A 1 96 ? 6.804 15.845 7.587 1.00 64.62 96 ALA A O 1
ATOM 747 N N . ALA A 1 97 ? 5.693 17.397 6.378 1.00 58.69 97 ALA A N 1
ATOM 748 C CA . ALA A 1 97 ? 5.226 18.242 7.476 1.00 58.69 97 ALA A CA 1
ATOM 749 C C . ALA A 1 97 ? 3.765 17.920 7.794 1.00 58.69 97 ALA A C 1
ATOM 751 O O . ALA A 1 97 ? 3.426 17.944 8.996 1.00 58.69 97 ALA A O 1
#

Sequence (97 aa):
GDRFRDLVLDTKYAHPCDMEDARTLARTFYPKLSIADDLLEKARTEGEGRVRRVGNSLHNIAEAAARMGLSSIDLAAYEGGNGLFSRSRLPSRKEAA

pLDDT: mean 91.3, std 8.95, range [58.69, 98.38]

Secondary structure (DSSP, 8-state):
--TTGGG-S--PPPPPP-HHHHHHHHHHH-TT-EE-HHHHHHHHHHTTT-HHHHHHHHHHHHHHHHHHT-SEE-HHHHHHTT-----SSPPPTTT--

Foldseek 3Di:
DPVVVVVDPDDDDDDFADLVNLVVLLCVPPVQAAEDSQQSVVLSVQCVSPSVQSNVLSVQVVVLCVVVVHSYDYPVSCVVSLRDGRHPDDDDPVSVD

Radius of gyration: 16.7 Å; chains: 1; bounding box: 45×40×37 Å